Protein AF-A0A3D1B0K6-F1 (afdb_monomer_lite)

Structure (mmCIF, N/CA/C/O backbone):
data_AF-A0A3D1B0K6-F1
#
_entry.id   AF-A0A3D1B0K6-F1
#
loop_
_atom_site.group_PDB
_atom_site.id
_atom_site.type_symbol
_atom_site.label_atom_id
_atom_site.label_alt_id
_atom_site.label_comp_id
_atom_site.label_asym_id
_atom_site.label_entity_id
_atom_site.label_seq_id
_atom_site.pdbx_PDB_ins_code
_atom_site.Cartn_x
_atom_site.Cartn_y
_atom_site.Cartn_z
_atom_site.occupancy
_atom_site.B_iso_or_equiv
_atom_site.auth_seq_id
_atom_site.auth_comp_id
_atom_site.auth_asym_id
_atom_site.auth_atom_id
_atom_site.pdbx_PDB_model_num
ATOM 1 N N . ALA A 1 1 ? -28.977 7.537 13.978 1.00 48.66 1 ALA A N 1
ATOM 2 C CA . ALA A 1 1 ? -27.556 7.878 13.757 1.00 48.66 1 ALA A CA 1
ATOM 3 C C . ALA A 1 1 ? -26.918 6.912 12.745 1.00 48.66 1 ALA A C 1
ATOM 5 O O . ALA A 1 1 ? -26.077 6.109 13.111 1.00 48.66 1 ALA A O 1
ATOM 6 N N . THR A 1 2 ? -27.335 6.948 11.473 1.00 53.88 2 THR A N 1
ATOM 7 C CA . THR A 1 2 ? -26.971 5.924 10.460 1.00 53.88 2 THR A CA 1
ATOM 8 C C . THR A 1 2 ? -26.169 6.460 9.270 1.00 53.88 2 THR A C 1
ATOM 10 O O . THR A 1 2 ? -25.788 5.690 8.396 1.00 53.88 2 THR A O 1
ATOM 13 N N . LEU A 1 3 ? -25.842 7.756 9.240 1.00 54.88 3 LEU A N 1
ATOM 14 C CA . LEU A 1 3 ? -25.037 8.341 8.156 1.00 54.88 3 LEU A CA 1
ATOM 15 C C . LEU A 1 3 ? -23.521 8.125 8.325 1.00 54.88 3 LEU A C 1
ATOM 17 O O . LEU A 1 3 ? -22.794 8.202 7.339 1.00 54.88 3 LEU A O 1
ATOM 21 N N . GLY A 1 4 ? -23.047 7.815 9.539 1.00 55.25 4 GLY A N 1
ATOM 22 C CA . GLY A 1 4 ? -21.627 7.542 9.801 1.00 55.25 4 GLY A CA 1
ATOM 23 C C . GLY A 1 4 ? -21.142 6.224 9.188 1.00 55.25 4 GLY A C 1
ATOM 24 O O . GLY A 1 4 ? -20.099 6.196 8.552 1.00 55.25 4 GLY A O 1
ATOM 25 N N . ALA A 1 5 ? -21.937 5.153 9.289 1.00 56.03 5 ALA A N 1
ATOM 26 C CA . ALA A 1 5 ? -21.537 3.820 8.825 1.00 56.03 5 ALA A CA 1
ATOM 27 C C . ALA A 1 5 ? -21.585 3.655 7.292 1.00 56.03 5 ALA A C 1
ATOM 29 O O . ALA A 1 5 ? -20.776 2.931 6.720 1.00 56.03 5 ALA A O 1
ATOM 30 N N . ALA A 1 6 ? -22.514 4.338 6.610 1.00 59.78 6 ALA A N 1
ATOM 31 C CA . ALA A 1 6 ? -22.678 4.217 5.159 1.00 59.78 6 ALA A CA 1
ATOM 32 C C . ALA A 1 6 ? -21.562 4.924 4.370 1.00 59.78 6 ALA A C 1
ATOM 34 O O . ALA A 1 6 ? -21.107 4.412 3.350 1.00 59.78 6 ALA A O 1
ATOM 35 N N . ARG A 1 7 ? -21.100 6.089 4.849 1.00 56.62 7 ARG A N 1
ATOM 36 C CA . ARG A 1 7 ? -19.965 6.803 4.243 1.00 56.62 7 ARG A CA 1
ATOM 37 C C . ARG A 1 7 ? -18.659 6.044 4.419 1.00 56.62 7 ARG A C 1
ATOM 39 O O . ARG A 1 7 ? -17.865 6.015 3.486 1.00 56.62 7 ARG A O 1
ATOM 46 N N . ASP A 1 8 ? -18.479 5.410 5.573 1.00 57.22 8 ASP A N 1
ATOM 47 C CA . ASP A 1 8 ? -17.294 4.606 5.834 1.00 57.22 8 ASP A CA 1
ATOM 48 C C . ASP A 1 8 ? -17.258 3.390 4.908 1.00 57.22 8 ASP A C 1
ATOM 50 O O . ASP A 1 8 ? -16.302 3.245 4.162 1.00 57.22 8 ASP A O 1
ATOM 54 N N . ALA A 1 9 ? -18.346 2.612 4.829 1.00 57.88 9 ALA A N 1
ATOM 55 C CA . ALA A 1 9 ? -18.406 1.378 4.040 1.00 57.88 9 ALA A CA 1
ATOM 56 C C . ALA A 1 9 ? -18.166 1.570 2.531 1.00 57.88 9 ALA A C 1
ATOM 58 O O . ALA A 1 9 ? -17.547 0.714 1.898 1.00 57.88 9 ALA A O 1
ATOM 59 N N . ILE A 1 10 ? -18.639 2.676 1.943 1.00 59.97 10 ILE A N 1
ATOM 60 C CA . ILE A 1 10 ? -18.380 2.990 0.527 1.00 59.97 10 ILE A CA 1
ATOM 61 C C . ILE A 1 10 ? -16.884 3.253 0.326 1.00 59.97 10 ILE A C 1
ATOM 63 O O . ILE A 1 10 ? -16.274 2.687 -0.577 1.00 59.97 10 ILE A O 1
ATOM 67 N N . LEU A 1 11 ? -16.273 4.028 1.224 1.00 64.88 11 LEU A N 1
ATOM 68 C CA . LEU A 1 11 ? -14.842 4.306 1.178 1.00 64.88 11 LEU A CA 1
ATOM 69 C C . LEU A 1 11 ? -14.009 3.050 1.466 1.00 64.88 11 LEU A C 1
ATOM 71 O O . LEU A 1 11 ? -13.020 2.819 0.782 1.00 64.88 11 LEU A O 1
ATOM 75 N N . THR A 1 12 ? -14.393 2.198 2.421 1.00 64.19 12 THR A N 1
ATOM 76 C CA . THR A 1 12 ? -13.625 0.982 2.744 1.00 64.19 12 THR A CA 1
ATOM 77 C C . THR A 1 12 ? -13.689 -0.053 1.625 1.00 64.19 12 THR A C 1
ATOM 79 O O . THR A 1 12 ? -12.689 -0.718 1.346 1.00 64.19 12 THR A O 1
ATOM 82 N N . LYS A 1 13 ? -14.847 -0.193 0.965 1.00 72.44 13 LYS A N 1
ATOM 83 C CA . LYS A 1 13 ? -15.043 -1.175 -0.109 1.00 72.44 13 LYS A CA 1
ATOM 84 C C . LYS A 1 13 ? -14.160 -0.873 -1.320 1.00 72.44 13 LYS A C 1
ATOM 86 O O . LYS A 1 13 ? -13.548 -1.793 -1.862 1.00 72.44 13 LYS A O 1
ATOM 91 N N . ASP A 1 14 ? -14.045 0.397 -1.698 1.00 80.75 14 ASP A N 1
ATOM 92 C CA . ASP A 1 14 ? -13.175 0.809 -2.803 1.00 80.75 14 ASP A CA 1
ATOM 93 C C . ASP A 1 14 ? -11.687 0.662 -2.458 1.00 80.75 14 ASP A C 1
ATOM 95 O O . ASP A 1 14 ? -10.884 0.299 -3.315 1.00 80.75 14 ASP A O 1
ATOM 99 N N . ILE A 1 15 ? -11.303 0.859 -1.193 1.00 84.38 15 ILE A N 1
ATOM 100 C CA . ILE A 1 15 ? -9.903 0.734 -0.763 1.00 84.38 15 ILE A CA 1
ATOM 101 C C . ILE A 1 15 ? -9.436 -0.730 -0.758 1.00 84.38 15 ILE A C 1
ATOM 103 O O . ILE A 1 15 ? -8.317 -1.015 -1.184 1.00 84.38 15 ILE A O 1
ATOM 107 N N . ALA A 1 16 ? -10.283 -1.674 -0.338 1.00 85.31 16 ALA A N 1
ATOM 108 C CA . ALA A 1 16 ? -9.950 -3.099 -0.401 1.00 85.31 16 ALA A CA 1
ATOM 109 C C . ALA A 1 16 ? -9.815 -3.601 -1.852 1.00 85.31 16 ALA A C 1
ATOM 111 O O . ALA A 1 16 ? -8.900 -4.367 -2.161 1.00 85.31 16 ALA A O 1
ATOM 112 N N . ALA A 1 17 ? -10.686 -3.133 -2.753 1.00 88.38 17 ALA A N 1
ATOM 113 C CA . ALA A 1 17 ? -10.585 -3.432 -4.179 1.00 88.38 17 ALA A CA 1
ATOM 114 C C . ALA A 1 17 ? -9.318 -2.817 -4.798 1.00 88.38 17 ALA A C 1
ATOM 116 O O . ALA A 1 17 ? -8.591 -3.5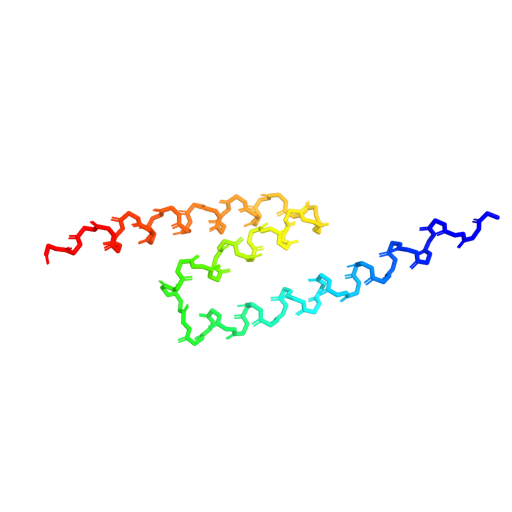05 -5.514 1.00 88.38 17 ALA A O 1
ATOM 117 N N . ALA A 1 18 ? -9.010 -1.558 -4.463 1.00 90.44 18 ALA A N 1
ATOM 118 C CA . ALA A 1 18 ? -7.792 -0.885 -4.904 1.00 90.44 18 ALA A CA 1
ATOM 119 C C . ALA A 1 18 ? -6.534 -1.653 -4.484 1.00 90.44 18 ALA A C 1
ATOM 121 O O . ALA A 1 18 ? -5.635 -1.821 -5.304 1.00 90.44 18 ALA A O 1
ATOM 122 N N . ARG A 1 19 ? -6.496 -2.184 -3.252 1.00 91.56 19 ARG A N 1
ATOM 123 C CA . ARG A 1 19 ? -5.392 -3.037 -2.790 1.00 91.56 19 ARG A CA 1
ATOM 124 C C . ARG A 1 19 ? -5.185 -4.215 -3.737 1.00 91.56 19 ARG A C 1
ATOM 126 O O . ARG A 1 19 ? -4.106 -4.361 -4.294 1.00 91.56 19 ARG A O 1
ATOM 133 N N . SER A 1 20 ? -6.240 -4.990 -3.984 1.00 91.38 20 SER A N 1
ATOM 134 C CA . SER A 1 20 ? -6.145 -6.203 -4.799 1.00 91.38 20 SER A CA 1
ATOM 135 C C . SER A 1 20 ? -5.733 -5.913 -6.248 1.00 91.38 20 SER A C 1
ATOM 137 O O . SER A 1 20 ? -4.967 -6.681 -6.826 1.00 91.38 20 SER A O 1
ATOM 139 N N . ILE A 1 21 ? -6.213 -4.808 -6.829 1.00 92.69 21 ILE A N 1
ATOM 140 C CA . ILE A 1 21 ? -5.835 -4.376 -8.185 1.00 92.69 21 ILE A CA 1
ATOM 141 C C . ILE A 1 21 ? -4.351 -3.997 -8.237 1.00 92.69 21 ILE A C 1
ATOM 143 O O . ILE A 1 21 ? -3.645 -4.400 -9.158 1.00 92.69 21 ILE A O 1
ATOM 147 N N . LEU A 1 22 ? -3.871 -3.242 -7.248 1.00 92.94 22 LEU A N 1
ATOM 148 C CA . LEU A 1 22 ? -2.474 -2.814 -7.172 1.00 92.94 22 LEU A CA 1
ATOM 149 C C . LEU A 1 22 ? -1.528 -3.995 -6.920 1.00 92.94 22 LEU A C 1
ATOM 151 O O . LEU A 1 22 ? -0.482 -4.071 -7.557 1.00 92.94 22 LEU A O 1
ATOM 155 N N . GLU A 1 23 ? -1.909 -4.942 -6.060 1.00 92.81 23 GLU A N 1
ATOM 156 C CA . GLU A 1 23 ? -1.162 -6.187 -5.826 1.00 92.81 23 GLU A CA 1
ATOM 157 C C . GLU A 1 23 ? -1.037 -7.015 -7.118 1.00 92.81 23 GLU A C 1
ATOM 159 O O . GLU A 1 23 ? 0.050 -7.486 -7.455 1.00 92.81 23 GLU A O 1
ATOM 164 N N . ALA A 1 24 ? -2.120 -7.138 -7.893 1.00 94.75 24 ALA A N 1
ATOM 165 C CA . ALA A 1 24 ? -2.093 -7.823 -9.185 1.00 94.75 24 ALA A CA 1
ATOM 166 C C . ALA A 1 24 ? -1.232 -7.083 -10.223 1.00 94.75 24 ALA A C 1
ATOM 168 O O . ALA A 1 24 ? -0.484 -7.712 -10.970 1.00 94.75 24 ALA A O 1
ATOM 169 N N . ALA A 1 25 ? -1.296 -5.750 -10.255 1.00 93.75 25 ALA A N 1
ATOM 170 C CA . ALA A 1 25 ? -0.466 -4.946 -11.145 1.00 93.75 25 ALA A CA 1
ATOM 171 C C . ALA A 1 25 ? 1.029 -5.095 -10.807 1.00 93.75 25 ALA A C 1
ATOM 173 O O . ALA A 1 25 ? 1.847 -5.275 -11.711 1.00 93.75 25 ALA A O 1
ATOM 174 N N . LEU A 1 26 ? 1.384 -5.113 -9.518 1.00 93.62 26 LEU A N 1
ATOM 175 C CA . LEU A 1 26 ? 2.755 -5.355 -9.056 1.00 93.62 26 LEU A CA 1
ATOM 176 C C . LEU A 1 26 ? 3.260 -6.764 -9.383 1.00 93.62 26 LEU A C 1
ATOM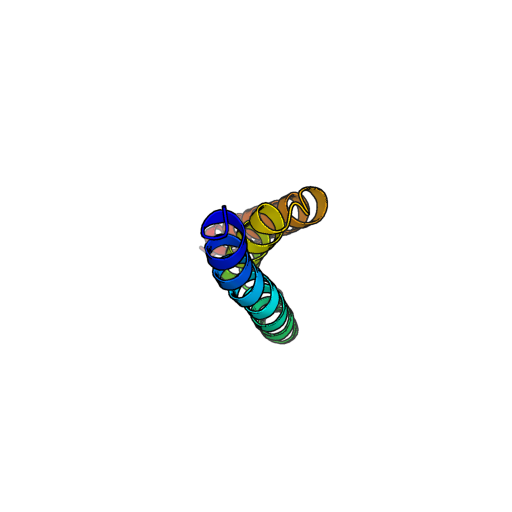 178 O O . LEU A 1 26 ? 4.449 -6.924 -9.637 1.00 93.62 26 LEU A O 1
ATOM 182 N N . ALA A 1 27 ? 2.383 -7.770 -9.458 1.00 93.00 27 ALA A N 1
ATOM 183 C CA . ALA A 1 27 ? 2.777 -9.105 -9.914 1.00 93.00 27 ALA A CA 1
ATOM 184 C C . ALA A 1 27 ? 3.291 -9.102 -11.367 1.00 93.00 27 ALA A C 1
ATOM 186 O O . ALA A 1 27 ? 4.138 -9.917 -11.725 1.00 93.00 27 ALA A O 1
ATOM 187 N N . THR A 1 28 ? 2.800 -8.176 -12.199 1.00 94.81 28 THR A N 1
ATOM 188 C CA . THR A 1 28 ? 3.265 -7.993 -13.586 1.00 94.81 28 THR A CA 1
ATOM 189 C C . THR A 1 28 ? 4.366 -6.943 -13.734 1.00 94.81 28 THR A C 1
ATOM 191 O O . THR A 1 28 ? 5.191 -7.042 -14.638 1.00 94.81 28 THR A O 1
ATOM 194 N N . HIS A 1 29 ? 4.403 -5.953 -12.840 1.00 90.44 29 HIS A N 1
ATOM 195 C CA . HIS A 1 29 ? 5.322 -4.818 -12.892 1.00 90.44 29 HIS A CA 1
ATOM 196 C C . HIS A 1 29 ? 5.940 -4.541 -11.508 1.00 90.44 29 HIS A C 1
ATOM 198 O O . HIS A 1 29 ? 5.619 -3.524 -10.886 1.00 90.44 29 HIS A O 1
ATOM 204 N N . PRO A 1 30 ? 6.831 -5.425 -11.018 1.00 91.06 30 PRO A N 1
ATOM 205 C CA . PRO A 1 30 ? 7.369 -5.343 -9.659 1.00 91.06 30 PRO A CA 1
ATOM 206 C C . PRO A 1 30 ? 8.315 -4.158 -9.432 1.00 91.06 30 PRO A C 1
ATOM 208 O O . PRO A 1 30 ? 8.529 -3.768 -8.296 1.00 91.06 30 PRO A O 1
ATOM 211 N N . ASP A 1 31 ? 8.870 -3.564 -10.490 1.00 91.62 31 ASP A N 1
ATOM 212 C CA . ASP A 1 31 ? 9.768 -2.403 -10.401 1.00 91.62 31 ASP A CA 1
ATOM 213 C C . ASP A 1 31 ? 9.053 -1.068 -10.690 1.00 91.62 31 ASP A C 1
ATOM 215 O O . ASP A 1 31 ? 9.691 -0.036 -10.900 1.00 91.62 31 ASP A O 1
ATOM 219 N N . HIS A 1 32 ? 7.716 -1.045 -10.726 1.00 92.38 32 HIS A N 1
ATOM 220 C CA . HIS A 1 32 ? 6.977 0.169 -11.066 1.00 92.38 32 HIS A CA 1
ATOM 221 C C . HIS A 1 32 ? 6.750 1.060 -9.839 1.00 92.38 32 HIS A C 1
ATOM 223 O O . HIS A 1 32 ? 5.800 0.875 -9.070 1.00 92.38 32 HIS A O 1
ATOM 229 N N . ALA A 1 33 ? 7.586 2.089 -9.687 1.00 92.19 33 ALA A N 1
ATOM 230 C CA . ALA A 1 33 ? 7.603 2.973 -8.520 1.00 92.19 33 ALA A CA 1
ATOM 231 C C . ALA A 1 33 ? 6.214 3.531 -8.146 1.00 92.19 33 ALA A C 1
ATOM 233 O O . ALA A 1 33 ? 5.806 3.486 -6.985 1.00 92.19 33 ALA A O 1
ATOM 234 N N . GLN A 1 34 ? 5.446 4.009 -9.130 1.00 91.44 34 GLN A N 1
ATOM 235 C CA . GLN A 1 34 ? 4.117 4.585 -8.895 1.00 91.44 34 GLN A CA 1
ATOM 236 C C . GLN A 1 34 ? 3.144 3.584 -8.241 1.00 91.44 34 GLN A C 1
ATOM 238 O O . GLN A 1 34 ? 2.313 3.987 -7.430 1.00 91.44 34 GLN A O 1
ATOM 243 N N . LEU A 1 35 ? 3.239 2.285 -8.564 1.00 93.94 35 LEU A N 1
ATOM 244 C CA . LEU A 1 35 ? 2.332 1.272 -8.008 1.00 93.94 35 LEU A CA 1
ATOM 245 C C . LEU A 1 35 ? 2.611 1.046 -6.522 1.00 93.94 35 LEU A C 1
ATOM 247 O O . LEU A 1 35 ? 1.673 0.972 -5.732 1.00 93.94 35 LEU A O 1
ATOM 251 N N . HIS A 1 36 ? 3.886 1.032 -6.127 1.00 95.25 36 HIS A N 1
ATOM 252 C CA . HIS A 1 36 ? 4.277 0.981 -4.718 1.00 95.25 36 HIS A CA 1
ATOM 253 C C . HIS A 1 36 ? 3.792 2.211 -3.939 1.00 95.25 36 HIS A C 1
ATOM 255 O O . HIS A 1 36 ? 3.328 2.086 -2.806 1.00 95.25 36 HIS A O 1
ATOM 261 N N . TYR A 1 37 ? 3.819 3.399 -4.551 1.00 94.00 37 TYR A N 1
ATOM 262 C CA . TYR A 1 37 ? 3.286 4.611 -3.925 1.00 94.00 37 TYR A CA 1
ATOM 263 C C . TYR A 1 37 ? 1.764 4.562 -3.726 1.00 94.00 37 TYR A C 1
ATOM 265 O O . TYR A 1 37 ? 1.264 4.876 -2.647 1.00 94.00 37 TYR A O 1
ATOM 273 N N . GLU A 1 38 ? 1.001 4.144 -4.736 1.00 93.88 38 GLU A N 1
ATOM 274 C CA . GLU A 1 38 ? -0.453 4.012 -4.583 1.00 93.88 38 GLU A CA 1
ATOM 275 C C . GLU A 1 38 ? -0.813 2.917 -3.568 1.00 93.88 38 GLU A C 1
ATOM 277 O O . GLU A 1 38 ? -1.710 3.104 -2.740 1.00 93.88 38 GLU A O 1
ATOM 282 N N . LEU A 1 39 ? -0.067 1.807 -3.555 1.00 95.25 39 LEU A N 1
ATOM 283 C CA . LEU A 1 39 ? -0.287 0.720 -2.606 1.00 95.25 39 LEU A CA 1
ATOM 284 C C . LEU A 1 39 ? 0.029 1.152 -1.167 1.00 95.25 39 LEU A C 1
ATOM 286 O O . LEU A 1 39 ? -0.702 0.786 -0.245 1.00 95.25 39 LEU A O 1
ATOM 290 N N . SER A 1 40 ? 1.038 2.006 -0.957 1.00 95.56 40 SER A N 1
ATOM 291 C CA . SER A 1 40 ? 1.331 2.554 0.371 1.00 95.56 40 SER A CA 1
ATOM 292 C C . SER A 1 40 ? 0.190 3.422 0.909 1.00 95.56 40 SER A C 1
ATOM 294 O O . SER A 1 40 ? -0.186 3.304 2.078 1.00 95.56 40 SER A O 1
ATOM 296 N N . ARG A 1 41 ? -0.430 4.245 0.054 1.00 93.06 41 ARG A N 1
ATOM 297 C CA . ARG A 1 41 ? -1.591 5.078 0.415 1.00 93.06 41 ARG A CA 1
ATOM 298 C C . ARG A 1 41 ? -2.811 4.234 0.757 1.00 93.06 41 ARG A C 1
ATOM 300 O O . ARG A 1 41 ? -3.532 4.551 1.705 1.00 93.06 41 ARG A O 1
ATOM 307 N N . VAL A 1 42 ? -3.038 3.164 -0.003 1.00 93.44 42 VAL A N 1
ATOM 308 C CA . VAL A 1 42 ? -4.103 2.191 0.263 1.00 93.44 42 VAL A CA 1
ATOM 309 C C . VAL A 1 42 ? -3.875 1.510 1.611 1.00 93.44 42 VAL A C 1
ATOM 311 O O . VAL A 1 42 ? -4.778 1.511 2.446 1.00 93.44 42 VAL A O 1
ATOM 314 N N . TYR A 1 43 ? -2.660 1.033 1.886 1.00 94.19 43 TYR A N 1
ATOM 315 C CA . TYR A 1 43 ? -2.322 0.439 3.178 1.00 94.19 43 TYR A CA 1
ATOM 316 C C . TYR A 1 43 ? -2.468 1.415 4.348 1.00 94.19 43 TYR A C 1
ATOM 318 O O . TYR A 1 43 ? -3.007 1.038 5.389 1.00 94.19 43 TYR A O 1
ATOM 326 N N . ALA A 1 44 ? -2.078 2.679 4.175 1.00 92.44 44 ALA A N 1
ATOM 327 C CA . ALA A 1 44 ? -2.260 3.707 5.196 1.00 92.44 44 ALA A CA 1
ATOM 328 C C . ALA A 1 44 ? -3.747 3.935 5.518 1.00 92.44 44 ALA A C 1
ATOM 330 O O . ALA A 1 44 ? -4.119 4.037 6.686 1.00 92.44 44 ALA A O 1
ATOM 331 N N . ARG A 1 45 ? -4.614 3.950 4.496 1.00 89.06 45 ARG A N 1
ATOM 332 C CA . ARG A 1 45 ? -6.073 4.071 4.665 1.00 89.06 45 ARG A CA 1
ATOM 333 C C . ARG A 1 45 ? -6.720 2.842 5.302 1.00 89.06 45 ARG A C 1
ATOM 335 O O . ARG A 1 45 ? -7.739 2.986 5.966 1.00 89.06 45 ARG A O 1
ATOM 342 N N . LEU A 1 46 ? -6.123 1.663 5.135 1.00 88.75 46 LEU A N 1
ATOM 343 C CA . LEU A 1 46 ? -6.535 0.425 5.807 1.00 88.75 46 LEU A CA 1
ATOM 344 C C . LEU A 1 46 ? -6.003 0.312 7.248 1.00 88.75 46 LEU A C 1
ATOM 346 O O . LEU A 1 46 ? -6.285 -0.676 7.920 1.00 88.75 46 LEU A O 1
ATOM 350 N N . GLY A 1 47 ? -5.207 1.279 7.722 1.00 91.56 47 GLY A N 1
ATOM 351 C CA . GLY A 1 47 ? -4.541 1.213 9.027 1.00 91.56 47 GLY A CA 1
ATOM 352 C C . GLY A 1 47 ? -3.358 0.238 9.074 1.00 91.56 47 GLY A C 1
ATOM 353 O O . GLY A 1 47 ? -2.818 -0.030 10.143 1.00 91.56 47 GLY A O 1
ATOM 354 N N . GLN A 1 48 ? -2.924 -0.283 7.924 1.00 94.00 48 GLN A N 1
ATOM 355 C CA . GLN A 1 48 ? -1.799 -1.208 7.794 1.00 94.00 48 GLN A CA 1
ATOM 356 C C . GLN A 1 48 ? -0.479 -0.431 7.659 1.00 94.00 48 GLN A C 1
ATOM 358 O O . GLN A 1 48 ? 0.200 -0.484 6.635 1.00 94.00 48 GLN A O 1
ATOM 363 N N . THR A 1 49 ? -0.110 0.321 8.696 1.00 92.75 49 THR A N 1
ATOM 364 C CA . THR A 1 49 ? 1.037 1.249 8.689 1.00 92.75 49 THR A CA 1
ATOM 365 C C . THR A 1 49 ? 2.378 0.584 8.385 1.00 92.75 49 THR A C 1
ATOM 367 O O . THR A 1 49 ? 3.196 1.186 7.694 1.00 92.75 49 THR A O 1
ATOM 370 N N . THR A 1 50 ? 2.604 -0.655 8.833 1.00 95.50 50 THR A N 1
ATOM 371 C CA . THR A 1 50 ? 3.832 -1.407 8.517 1.00 95.50 50 THR A CA 1
ATOM 372 C C . THR A 1 50 ? 3.960 -1.670 7.017 1.00 95.50 50 THR A C 1
ATOM 374 O O . THR A 1 50 ? 4.995 -1.370 6.429 1.00 95.50 50 THR A O 1
ATOM 377 N N . LEU A 1 51 ? 2.885 -2.150 6.381 1.00 94.25 51 LEU A N 1
ATOM 378 C CA . LEU A 1 51 ? 2.863 -2.394 4.936 1.00 94.25 51 LEU A CA 1
ATOM 379 C C . LEU A 1 51 ? 2.973 -1.079 4.156 1.00 94.25 51 LEU A C 1
ATOM 381 O O . LEU A 1 51 ? 3.691 -1.003 3.166 1.00 94.25 51 LEU A O 1
ATOM 385 N N . ALA A 1 52 ? 2.333 -0.007 4.630 1.00 96.19 52 ALA A N 1
ATOM 386 C CA . ALA A 1 52 ? 2.474 1.313 4.021 1.00 96.19 52 ALA A CA 1
ATOM 387 C C . ALA A 1 52 ? 3.930 1.812 4.038 1.00 96.19 52 ALA A C 1
ATOM 389 O O . ALA A 1 52 ? 4.417 2.338 3.034 1.00 96.19 52 ALA A O 1
ATOM 390 N N . ALA A 1 53 ? 4.638 1.635 5.157 1.00 96.81 53 ALA A N 1
ATOM 391 C CA . ALA A 1 53 ? 6.041 2.020 5.280 1.00 96.81 53 ALA A CA 1
ATOM 392 C C . ALA A 1 53 ? 6.939 1.213 4.329 1.00 96.81 53 ALA A C 1
ATOM 394 O O . ALA A 1 53 ? 7.780 1.795 3.648 1.00 96.81 53 ALA A O 1
ATOM 395 N N . GLU A 1 54 ? 6.709 -0.097 4.221 1.00 96.25 54 GLU A N 1
ATOM 396 C CA . GLU A 1 54 ? 7.450 -0.976 3.311 1.00 96.25 54 GLU A CA 1
ATOM 397 C C . GLU A 1 54 ? 7.296 -0.543 1.847 1.00 96.25 54 GLU A C 1
ATOM 399 O O . GLU A 1 54 ? 8.285 -0.303 1.155 1.00 96.25 54 GLU A O 1
ATOM 404 N N . GLN A 1 55 ? 6.059 -0.337 1.390 1.00 96.00 55 GLN A N 1
ATOM 405 C CA . GLN A 1 55 ? 5.800 0.091 0.014 1.00 96.00 55 GLN A CA 1
ATOM 406 C C . GLN A 1 55 ? 6.347 1.502 -0.265 1.00 96.00 55 GLN A C 1
ATOM 408 O O . GLN A 1 55 ? 6.837 1.788 -1.357 1.00 96.00 55 GLN A O 1
ATOM 413 N N . THR A 1 56 ? 6.345 2.379 0.742 1.00 96.00 56 THR A N 1
ATOM 414 C CA . THR A 1 56 ? 6.974 3.706 0.642 1.00 96.00 56 THR A CA 1
ATOM 415 C C . THR A 1 56 ? 8.491 3.608 0.482 1.00 96.00 56 THR A C 1
ATOM 417 O O . THR A 1 56 ? 9.062 4.361 -0.305 1.00 96.00 56 THR A O 1
ATOM 420 N N . HIS A 1 57 ? 9.143 2.686 1.192 1.00 96.25 57 HIS A N 1
ATOM 421 C CA . HIS A 1 57 ? 10.580 2.457 1.063 1.00 96.25 57 HIS A CA 1
ATOM 422 C C . HIS A 1 57 ? 10.935 1.969 -0.347 1.00 96.25 57 HIS A C 1
ATOM 424 O O . HIS A 1 57 ? 11.780 2.570 -1.007 1.00 96.25 57 HIS A O 1
ATOM 430 N N . ILE A 1 58 ? 10.205 0.974 -0.863 1.00 94.75 58 ILE A N 1
ATOM 431 C CA . ILE A 1 58 ? 10.413 0.452 -2.222 1.00 94.75 58 ILE A CA 1
ATOM 432 C C . ILE A 1 58 ? 10.220 1.557 -3.272 1.00 94.75 58 ILE A C 1
ATOM 434 O O . ILE A 1 58 ? 11.047 1.714 -4.169 1.00 94.75 58 ILE A O 1
ATOM 438 N N . PHE A 1 59 ? 9.179 2.386 -3.137 1.00 94.75 59 PHE A N 1
ATOM 439 C CA . PHE A 1 59 ? 8.972 3.548 -4.008 1.00 94.75 59 PHE A CA 1
ATOM 440 C C . PHE A 1 59 ? 10.190 4.486 -4.034 1.00 94.75 59 PHE A C 1
ATOM 442 O O . PHE A 1 59 ? 10.611 4.917 -5.110 1.00 94.75 59 PHE A O 1
ATOM 449 N N . GLN A 1 60 ? 10.766 4.800 -2.870 1.00 94.19 60 GLN A N 1
ATOM 450 C CA . GLN A 1 60 ? 11.944 5.667 -2.774 1.00 94.19 60 GLN A CA 1
ATOM 451 C C . GLN A 1 60 ? 13.170 5.035 -3.439 1.00 94.19 60 GLN A C 1
ATOM 453 O O . GLN A 1 60 ? 13.897 5.722 -4.165 1.00 94.19 60 GLN A O 1
ATOM 458 N N . GLU A 1 61 ? 13.383 3.734 -3.241 1.00 93.88 61 GLU A N 1
ATOM 459 C CA . GLU A 1 61 ? 14.478 3.000 -3.875 1.00 93.88 61 GLU A CA 1
ATOM 460 C C . GLU A 1 61 ? 14.342 2.980 -5.400 1.00 93.88 61 GLU A C 1
ATOM 462 O O . GLU A 1 61 ? 15.303 3.297 -6.105 1.00 93.88 61 GLU A O 1
ATOM 467 N N . LEU A 1 62 ? 13.149 2.675 -5.917 1.00 92.56 62 LEU A N 1
ATOM 468 C CA . LEU A 1 62 ? 12.877 2.638 -7.354 1.00 92.56 62 LEU A CA 1
ATOM 469 C C . LEU A 1 62 ? 13.022 4.022 -7.991 1.00 92.56 62 LEU A C 1
ATOM 471 O O . LEU A 1 62 ? 13.732 4.154 -8.981 1.00 92.56 62 LEU A O 1
ATOM 475 N N . ARG A 1 63 ? 12.473 5.078 -7.377 1.00 89.62 63 ARG A N 1
ATOM 476 C CA . ARG A 1 63 ? 12.639 6.464 -7.861 1.00 89.62 63 ARG A CA 1
ATOM 477 C C . ARG A 1 63 ? 14.098 6.895 -7.907 1.00 89.62 63 ARG A C 1
ATOM 479 O O . ARG A 1 63 ? 14.518 7.565 -8.849 1.00 89.62 63 ARG A O 1
ATOM 486 N N . THR A 1 64 ? 14.872 6.518 -6.893 1.00 89.44 64 THR A N 1
ATOM 487 C CA . THR A 1 64 ? 16.309 6.808 -6.844 1.00 89.44 64 THR A CA 1
ATOM 488 C C . THR A 1 64 ? 17.057 6.054 -7.941 1.00 89.44 64 THR A C 1
ATOM 490 O O . THR A 1 64 ? 18.004 6.587 -8.517 1.00 89.44 64 THR A 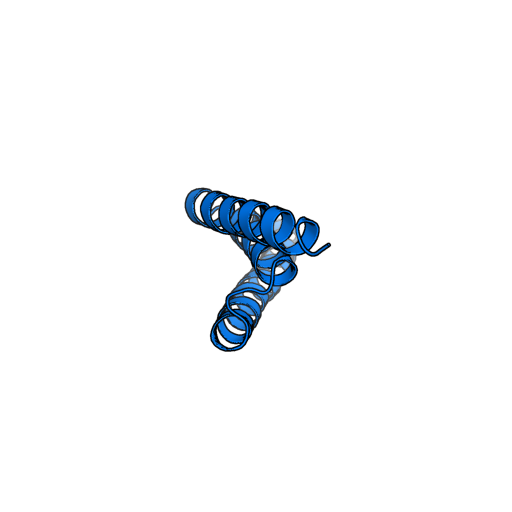O 1
ATOM 493 N N . ARG A 1 65 ? 16.627 4.828 -8.253 1.00 86.88 65 ARG A N 1
ATOM 494 C CA . ARG A 1 65 ? 17.201 3.991 -9.311 1.00 86.88 65 ARG A CA 1
ATOM 495 C C . ARG A 1 65 ? 16.855 4.516 -10.709 1.00 86.88 65 ARG A C 1
ATOM 497 O O . ARG A 1 65 ? 17.756 4.649 -11.529 1.00 86.88 65 ARG A O 1
ATOM 504 N N . GLU A 1 66 ? 15.599 4.895 -10.949 1.00 76.75 66 GLU A N 1
ATOM 505 C CA . GLU A 1 66 ? 15.131 5.505 -12.204 1.00 76.75 66 GLU A CA 1
ATOM 506 C C . GLU A 1 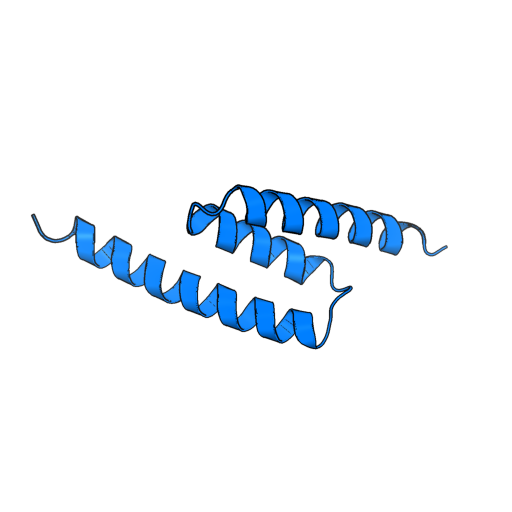66 ? 15.797 6.860 -12.472 1.00 76.75 66 GLU A C 1
ATOM 508 O O . GLU A 1 66 ? 16.184 7.157 -13.597 1.00 76.75 66 G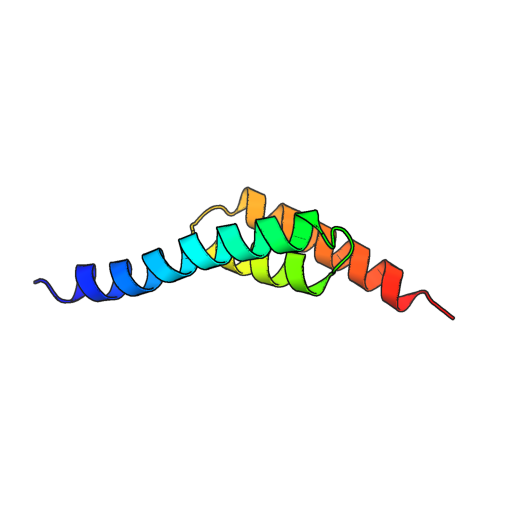LU A O 1
ATOM 513 N N . SER A 1 67 ? 15.994 7.678 -11.433 1.00 71.31 67 SER A N 1
ATOM 514 C CA . SER A 1 67 ? 16.654 8.982 -11.565 1.00 71.31 67 SER A CA 1
ATOM 515 C C . SER A 1 67 ? 18.157 8.889 -11.868 1.00 71.31 67 SER A C 1
ATOM 517 O O . SER A 1 67 ? 18.775 9.918 -12.135 1.00 71.31 67 SER A O 1
ATOM 519 N N . LYS A 1 68 ? 18.764 7.697 -11.788 1.00 62.00 68 LYS A N 1
ATOM 520 C CA . LYS A 1 68 ? 20.198 7.471 -12.029 1.00 62.00 68 LYS A CA 1
ATOM 521 C C . LYS A 1 68 ? 20.524 6.974 -13.440 1.00 62.00 68 LYS A C 1
ATOM 523 O O . LYS A 1 68 ? 21.655 6.556 -13.673 1.00 62.00 68 LYS A O 1
ATOM 528 N N . ILE A 1 69 ? 19.574 7.018 -14.370 1.00 50.53 69 ILE A N 1
ATOM 529 C CA . ILE A 1 69 ? 19.825 6.679 -15.773 1.00 50.53 69 ILE A CA 1
ATOM 530 C C . ILE A 1 69 ? 20.416 7.934 -16.458 1.00 50.53 69 ILE A C 1
ATOM 532 O O . ILE A 1 69 ? 19.708 8.940 -16.518 1.00 50.53 69 ILE A O 1
ATOM 536 N N . PRO A 1 70 ? 21.704 7.929 -16.869 1.00 54.75 70 PRO A N 1
ATOM 537 C CA . PRO A 1 70 ? 22.351 9.065 -17.533 1.00 54.75 70 PRO A CA 1
ATOM 538 C C . PRO A 1 70 ? 21.813 9.329 -18.944 1.00 54.75 70 PRO A C 1
ATOM 540 O O . PRO A 1 70 ? 21.304 8.377 -19.580 1.00 54.75 70 PRO A O 1
#

pLDDT: mean 84.1, std 15.01, range [48.66, 96.81]

Secondary structure (DSSP, 8-state):
--HHHHHHHHHHHHHHHHHHHHHHHHHH-TT-HHHHHHHHHHHHHTT-HHHHHHHHHHHHHHHHHHTT--

Radius of gyration: 14.73 Å; chains: 1; bounding box: 50×18×31 Å

Sequence (70 aa):
ATLGAARDAILTKDIAAARSILEAALATHPDHAQLHYELSRVYARLGQTTLAAEQTHIFQELRTRESKIP

Foldseek 3Di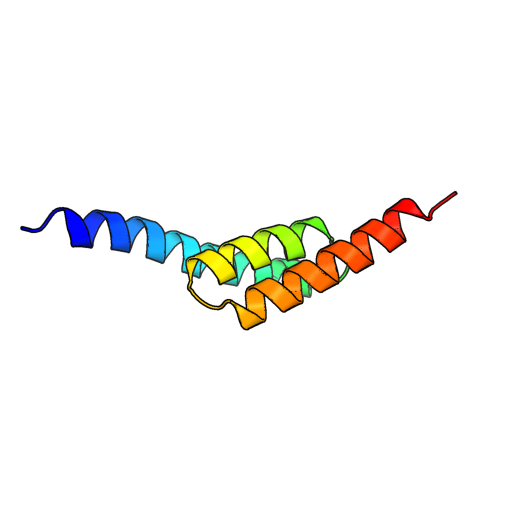:
DPPVVVVVVVVLVVLVVLLVVLVVVCVVVVLDLVSLQSNLVSCVSVVVNVSSVVSVVSSVVSVVVVVPDD